Protein AF-A0A931SBB6-F1 (afdb_monomer)

Solvent-accessible surface area (backbone atoms only — not comparable to full-atom values): 2256 Å² total; per-residue (Å²): 130,96,31,65,78,37,80,45,79,44,76,45,40,83,77,61,35,48,54,49,52,51,52,42,41,76,52,38,25,47,71,45,78,49,63,94,126

Nearest PDB structures (foldseek):
  6pr2-assembly1_B  TM=8.926E-01  e=9.589E-02  Salmonella enterica subsp. enterica serovar Typhimurium
  2huu-assembly1_B  TM=9.214E-01  e=9.589E-02  Aedes aegypti
  6p7d-assembly1_A  TM=8.967E-01  e=1.183E-01  Salmonella enterica subsp. enterica serovar Typhimurium
  1pjt-assembly1_B  TM=8.824E-01  e=1.680E-0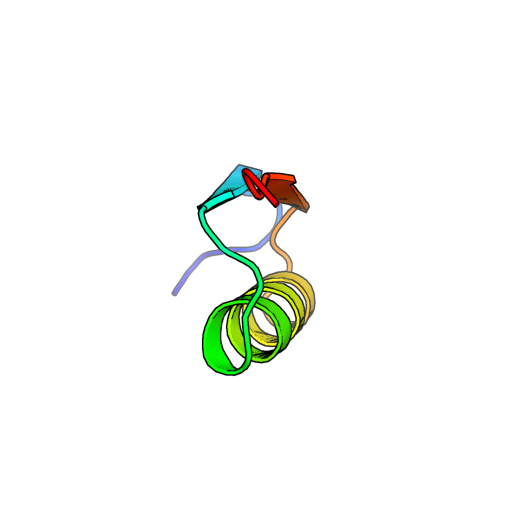1  Salmonella enterica subsp. enterica serovar Typhimurium
  1vjo-assembly1_A-2  TM=9.278E-01  e=3.894E-01  Nostoc sp. PCC 7120 = FACHB-418

Foldseek 3Di:
DQAAAAEDEQEACPPVSVVVQVVSVVSRHPYDYDYDD

Sequence (37 aa):
MELRGKKVMVLGLGRTGKETARFLVHQGAEVMVSDCR

Mean predicted aligned error: 2.21 Å

pLDDT: mean 96.36, std 4.68, range [77.69, 98.69]

Structure (mmCIF, N/CA/C/O backbone):
data_AF-A0A931SBB6-F1
#
_entry.id   AF-A0A931SBB6-F1
#
loop_
_atom_site.group_PDB
_atom_site.id
_atom_site.type_symbol
_atom_site.label_atom_id
_atom_site.label_alt_id
_atom_site.label_comp_id
_atom_site.label_asym_id
_atom_site.label_entity_id
_atom_site.label_seq_id
_atom_site.pdbx_PDB_ins_code
_atom_site.Cartn_x
_atom_site.Cartn_y
_atom_site.Cartn_z
_atom_site.occupancy
_atom_site.B_iso_or_equiv
_atom_site.auth_seq_id
_atom_site.auth_comp_id
_atom_site.auth_asym_id
_atom_site.auth_atom_id
_atom_site.pdbx_PDB_model_num
ATOM 1 N N . MET A 1 1 ? 6.929 3.438 13.273 1.00 78.00 1 MET A N 1
ATOM 2 C CA . MET A 1 1 ? 5.923 4.420 12.810 1.00 78.00 1 MET A CA 1
AT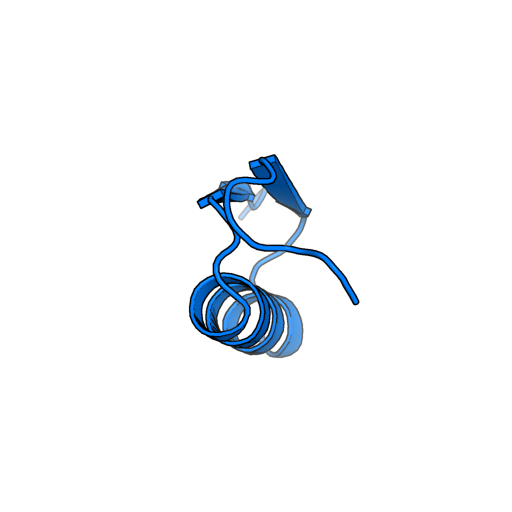OM 3 C C . MET A 1 1 ? 4.579 3.950 13.333 1.00 78.00 1 MET A C 1
ATOM 5 O O . MET A 1 1 ? 4.336 2.753 13.262 1.00 78.00 1 MET A O 1
ATOM 9 N N . GLU A 1 2 ? 3.707 4.838 13.799 1.00 94.50 2 GLU A N 1
ATOM 10 C CA . GLU A 1 2 ? 2.347 4.448 14.199 1.00 94.50 2 GLU A CA 1
ATOM 11 C C . GLU A 1 2 ? 1.444 4.386 12.960 1.00 94.50 2 GLU A C 1
ATOM 13 O O . GLU A 1 2 ? 0.888 5.403 12.555 1.00 94.50 2 GLU A O 1
ATOM 18 N N . LEU A 1 3 ? 1.350 3.224 12.303 1.00 97.56 3 LEU A N 1
ATOM 19 C CA . LEU A 1 3 ? 0.610 3.054 11.037 1.00 97.56 3 LEU A CA 1
ATOM 20 C C . LEU A 1 3 ? -0.701 2.272 11.174 1.00 97.56 3 LEU A C 1
ATOM 22 O O . LEU A 1 3 ? -1.506 2.268 10.244 1.00 97.56 3 LEU A O 1
ATOM 26 N N . ARG A 1 4 ? -0.948 1.652 12.333 1.00 98.12 4 ARG A N 1
ATOM 27 C CA . ARG A 1 4 ? -2.146 0.843 12.576 1.00 98.12 4 ARG A CA 1
ATOM 28 C C . ARG A 1 4 ? -3.425 1.659 12.375 1.00 98.12 4 ARG A C 1
ATOM 30 O O . ARG A 1 4 ? -3.612 2.687 13.020 1.00 98.12 4 ARG A O 1
ATOM 37 N N . GLY A 1 5 ? -4.296 1.190 11.482 1.00 97.75 5 GLY A N 1
ATOM 38 C CA . GLY A 1 5 ? -5.572 1.834 11.154 1.00 97.75 5 GLY A CA 1
ATOM 39 C C . GLY A 1 5 ? -5.442 3.146 10.373 1.00 97.75 5 GLY A C 1
ATOM 40 O O . GLY A 1 5 ? -6.439 3.831 10.157 1.00 97.75 5 GLY A O 1
ATOM 41 N N . LYS A 1 6 ? -4.231 3.537 9.949 1.00 98.50 6 LYS A N 1
ATOM 42 C CA . LYS A 1 6 ? -4.047 4.714 9.095 1.00 98.50 6 LYS A CA 1
ATOM 43 C C . LYS A 1 6 ? -4.260 4.342 7.636 1.00 98.50 6 LYS A C 1
ATOM 45 O O . LYS A 1 6 ? -3.748 3.328 7.169 1.00 98.50 6 LYS A O 1
ATOM 50 N N . LYS A 1 7 ? -4.958 5.211 6.908 1.00 98.50 7 LYS A N 1
ATOM 51 C CA . LYS A 1 7 ? -5.125 5.104 5.458 1.00 98.50 7 LYS A CA 1
ATOM 52 C C . LYS A 1 7 ? -3.895 5.664 4.755 1.00 98.50 7 LYS A C 1
ATOM 54 O O . LYS A 1 7 ? -3.503 6.799 5.024 1.00 98.50 7 LYS A O 1
ATOM 59 N N . VAL A 1 8 ? -3.290 4.876 3.870 1.00 98.31 8 VAL A N 1
ATOM 60 C CA . VAL A 1 8 ? -2.082 5.251 3.121 1.00 98.31 8 VAL A CA 1
ATOM 61 C C . VAL A 1 8 ? -2.281 4.950 1.641 1.00 98.31 8 VAL A C 1
ATOM 63 O O . VAL A 1 8 ? -2.740 3.869 1.282 1.00 98.31 8 VAL A O 1
ATOM 66 N N . MET A 1 9 ? -1.913 5.897 0.779 1.00 98.06 9 MET A N 1
ATOM 67 C CA . MET A 1 9 ? -1.957 5.730 -0.672 1.00 98.06 9 MET A CA 1
ATOM 68 C C . MET A 1 9 ? -0.549 5.534 -1.229 1.00 98.06 9 MET A C 1
ATOM 70 O O . MET A 1 9 ? 0.328 6.368 -1.012 1.00 98.06 9 MET A O 1
ATOM 74 N N . VAL A 1 10 ? -0.340 4.441 -1.959 1.00 98.25 10 VAL A N 1
ATOM 75 C CA . VAL A 1 10 ? 0.890 4.179 -2.713 1.00 98.25 10 VAL A CA 1
ATOM 76 C C . VAL A 1 10 ? 0.635 4.506 -4.180 1.00 98.25 10 VAL A C 1
ATOM 78 O O . VAL A 1 10 ? -0.270 3.945 -4.798 1.00 98.25 10 VAL A O 1
ATOM 81 N N . LEU A 1 11 ? 1.435 5.420 -4.726 1.00 97.88 11 LEU A N 1
ATOM 82 C CA . LEU A 1 11 ? 1.419 5.799 -6.136 1.00 97.88 11 LEU A CA 1
ATOM 83 C C . LEU A 1 11 ? 2.578 5.124 -6.867 1.00 97.88 11 LEU A C 1
ATOM 85 O O . LEU A 1 11 ? 3.740 5.363 -6.541 1.00 97.88 11 LEU A O 1
ATOM 89 N N . GLY A 1 12 ? 2.246 4.309 -7.865 1.00 96.19 12 GLY A N 1
ATOM 90 C CA . GLY A 1 12 ? 3.201 3.497 -8.610 1.00 96.19 12 GLY A CA 1
ATOM 91 C C . GLY A 1 12 ? 3.471 2.157 -7.925 1.00 96.19 12 GLY A C 1
ATOM 92 O O . GLY A 1 12 ? 3.919 2.105 -6.782 1.00 96.19 12 GLY A O 1
ATOM 93 N N . LEU A 1 13 ? 3.222 1.057 -8.635 1.00 93.75 13 LEU A N 1
ATOM 94 C CA . LEU A 1 13 ? 3.438 -0.317 -8.184 1.00 93.75 13 LEU A CA 1
ATOM 95 C C . LEU A 1 13 ? 4.860 -0.778 -8.480 1.00 93.75 13 LEU A C 1
ATOM 97 O O . LEU A 1 13 ? 5.581 -1.134 -7.553 1.00 93.75 13 LEU A O 1
ATOM 101 N N . GLY A 1 14 ? 5.276 -0.751 -9.750 1.00 94.19 14 GLY A N 1
ATOM 102 C CA . GLY A 1 14 ? 6.613 -1.160 -10.201 1.00 94.19 14 GLY A CA 1
ATOM 103 C C . GLY A 1 14 ? 7.236 -2.325 -9.408 1.00 94.19 14 GLY A C 1
ATOM 104 O O . GLY A 1 14 ? 6.563 -3.264 -8.984 1.00 94.19 14 GLY A O 1
ATOM 105 N N . ARG A 1 15 ? 8.553 -2.263 -9.184 1.00 94.38 15 ARG A N 1
ATOM 106 C CA . ARG A 1 15 ? 9.244 -3.196 -8.278 1.00 94.38 15 ARG A CA 1
ATOM 107 C C . ARG A 1 15 ? 9.100 -2.763 -6.818 1.00 94.38 15 ARG A C 1
ATOM 109 O O . ARG A 1 15 ? 8.761 -3.575 -5.967 1.00 94.38 15 ARG A O 1
ATOM 116 N N . THR A 1 16 ? 9.352 -1.486 -6.538 1.00 97.38 16 THR A N 1
ATOM 117 C CA . THR A 1 16 ? 9.408 -0.969 -5.165 1.00 97.38 16 THR A CA 1
ATOM 118 C C . THR A 1 16 ? 8.026 -0.752 -4.570 1.00 97.38 16 THR A C 1
ATOM 120 O O . THR A 1 16 ? 7.794 -1.173 -3.446 1.00 97.38 16 THR A O 1
ATOM 123 N N . GLY A 1 17 ? 7.086 -0.168 -5.314 1.00 97.38 17 GLY A N 1
ATOM 124 C CA . GLY A 1 17 ? 5.746 0.133 -4.804 1.00 97.38 17 GLY A CA 1
ATOM 125 C C . GLY A 1 17 ? 4.980 -1.101 -4.331 1.00 97.38 17 GLY A C 1
ATOM 126 O O . GLY A 1 17 ? 4.283 -1.044 -3.322 1.00 97.38 17 GLY A O 1
ATOM 127 N N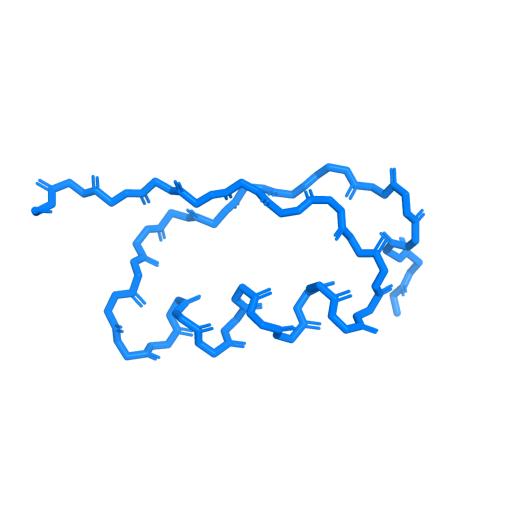 . LYS A 1 18 ? 5.182 -2.251 -4.982 1.00 97.38 18 LYS A N 1
A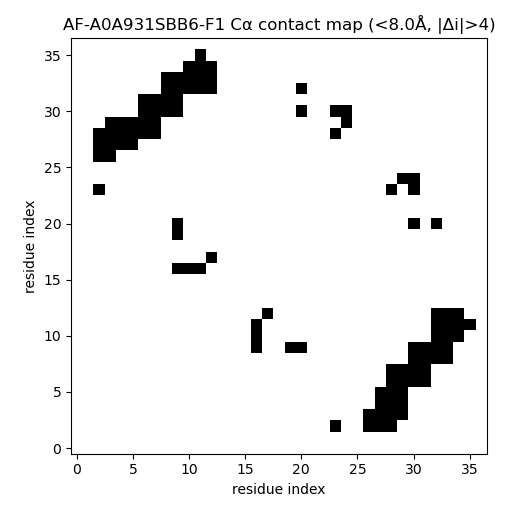TOM 128 C CA . LYS A 1 18 ? 4.633 -3.540 -4.550 1.00 97.38 18 LYS A CA 1
ATOM 129 C C . LYS A 1 18 ? 5.186 -3.982 -3.192 1.00 97.38 18 LYS A C 1
ATOM 131 O O . LYS A 1 18 ? 4.413 -4.374 -2.318 1.00 97.38 18 LYS A O 1
ATOM 1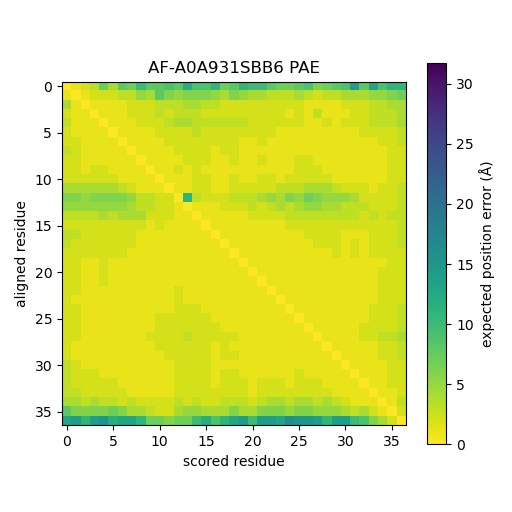36 N N . GLU A 1 19 ? 6.500 -3.898 -2.997 1.00 98.38 19 GLU A N 1
ATOM 137 C CA . GLU A 1 19 ? 7.126 -4.217 -1.707 1.00 98.38 19 GLU A CA 1
ATOM 138 C C . GLU A 1 19 ? 6.756 -3.184 -0.632 1.00 98.38 19 GLU A C 1
ATOM 140 O O . GLU A 1 19 ? 6.476 -3.553 0.506 1.00 98.38 19 GLU A O 1
ATOM 145 N N . THR A 1 20 ? 6.643 -1.904 -0.998 1.00 98.19 20 THR A N 1
ATOM 146 C CA . THR A 1 20 ? 6.190 -0.827 -0.109 1.00 98.19 20 THR A CA 1
ATOM 147 C C . THR A 1 20 ? 4.752 -1.045 0.352 1.00 98.19 20 THR A C 1
ATOM 149 O O . THR A 1 20 ? 4.487 -0.973 1.548 1.00 98.19 20 THR A O 1
ATOM 152 N N . ALA A 1 21 ? 3.826 -1.360 -0.556 1.00 98.25 21 ALA A N 1
ATOM 153 C CA . ALA A 1 21 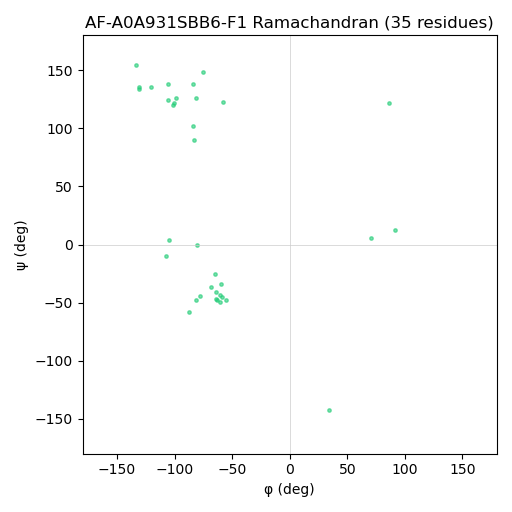? 2.436 -1.634 -0.205 1.00 98.25 21 ALA A CA 1
ATOM 154 C C . ALA A 1 21 ? 2.338 -2.811 0.776 1.00 98.25 21 ALA A C 1
ATOM 156 O O . ALA A 1 21 ? 1.673 -2.708 1.806 1.00 98.25 21 ALA A O 1
ATOM 157 N N . ARG A 1 22 ? 3.073 -3.900 0.512 1.00 98.25 22 ARG A N 1
ATOM 158 C CA . ARG A 1 22 ? 3.150 -5.050 1.425 1.00 98.25 22 ARG A CA 1
ATOM 159 C C . ARG A 1 22 ? 3.707 -4.657 2.781 1.00 98.25 22 ARG A C 1
ATOM 161 O O . ARG A 1 22 ? 3.102 -4.999 3.792 1.00 98.25 22 ARG A O 1
ATOM 168 N N . PHE A 1 23 ? 4.829 -3.946 2.812 1.00 98.44 23 PHE A N 1
ATOM 169 C CA . PHE A 1 23 ? 5.437 -3.479 4.051 1.00 98.44 23 PHE A CA 1
ATOM 170 C C . PHE A 1 23 ? 4.439 -2.663 4.885 1.00 98.44 23 PHE A C 1
ATOM 172 O O . PHE A 1 23 ? 4.247 -2.956 6.061 1.00 98.44 23 PHE A O 1
ATOM 179 N N . LEU A 1 24 ? 3.741 -1.705 4.270 1.00 98.44 24 LEU A N 1
A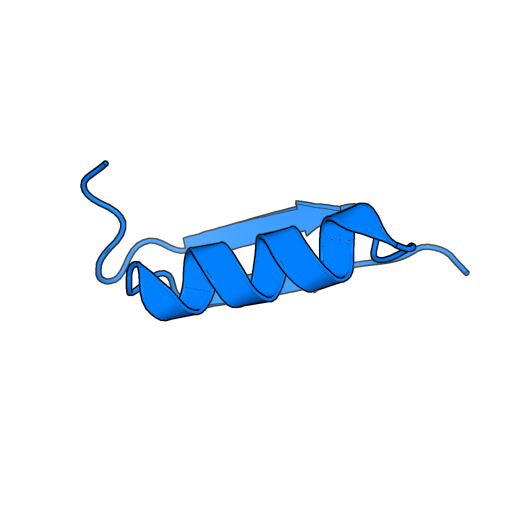TOM 180 C CA . LEU A 1 24 ? 2.773 -0.841 4.950 1.00 98.44 24 LEU A CA 1
ATOM 181 C C . LEU A 1 24 ? 1.572 -1.618 5.511 1.00 98.44 24 LEU A C 1
ATOM 183 O O . LEU A 1 24 ? 1.175 -1.371 6.650 1.00 98.44 24 LEU A O 1
ATOM 187 N N . VAL A 1 25 ? 1.046 -2.602 4.772 1.00 98.31 25 VAL A N 1
ATOM 188 C CA . VAL A 1 25 ? -0.001 -3.508 5.281 1.00 98.31 25 VAL A CA 1
ATOM 189 C C . VAL A 1 25 ? 0.493 -4.281 6.507 1.00 98.31 25 VAL A C 1
ATOM 191 O O . VAL A 1 25 ? -0.216 -4.353 7.508 1.00 98.31 25 VAL A O 1
ATOM 194 N N . HIS A 1 26 ? 1.727 -4.799 6.487 1.00 98.44 26 HIS A N 1
ATOM 195 C CA . HIS A 1 26 ? 2.305 -5.503 7.644 1.00 98.44 26 HIS A CA 1
ATOM 196 C C . HIS A 1 26 ? 2.502 -4.588 8.863 1.00 98.44 26 HIS A C 1
ATOM 198 O 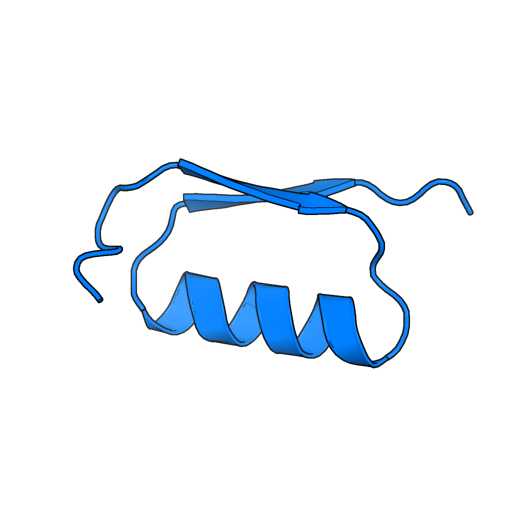O . HIS A 1 26 ? 2.475 -5.066 9.995 1.00 98.44 26 HIS A O 1
ATOM 204 N N . GLN A 1 27 ? 2.649 -3.276 8.660 1.00 98.50 27 GLN A N 1
ATOM 205 C CA . GLN A 1 27 ? 2.668 -2.286 9.744 1.00 98.50 27 GLN A CA 1
ATOM 206 C C . GLN A 1 27 ? 1.260 -1.910 10.255 1.00 98.50 27 GLN A C 1
ATOM 208 O O . GLN A 1 27 ? 1.129 -1.110 11.182 1.00 98.50 27 GLN A O 1
ATOM 213 N N . GLY A 1 28 ? 0.199 -2.489 9.683 1.00 98.25 28 GLY A N 1
ATOM 214 C CA . GLY A 1 28 ? -1.190 -2.285 10.091 1.00 98.25 28 GLY A CA 1
ATOM 215 C C . GLY A 1 28 ? -1.913 -1.147 9.369 1.00 98.25 28 GLY A C 1
ATOM 216 O O . GLY A 1 28 ? -2.987 -0.752 9.825 1.00 98.25 28 GLY A O 1
ATOM 217 N N . ALA A 1 29 ? -1.349 -0.611 8.285 1.00 98.69 29 ALA A N 1
ATOM 218 C CA . ALA A 1 29 ? -2.013 0.412 7.484 1.00 98.69 29 ALA A CA 1
ATOM 219 C C . ALA A 1 29 ? -3.134 -0.174 6.609 1.00 98.69 29 ALA A C 1
ATOM 221 O O . ALA A 1 29 ? -3.031 -1.287 6.091 1.00 98.69 29 ALA A O 1
ATOM 222 N N . GLU A 1 30 ? -4.165 0.631 6.368 1.00 98.62 30 GLU A N 1
ATOM 223 C CA . GLU A 1 30 ? -5.132 0.428 5.290 1.00 98.62 30 GLU A CA 1
ATOM 224 C C . GLU A 1 30 ? -4.546 1.023 4.006 1.00 98.62 30 GLU A C 1
ATOM 226 O O . GLU A 1 30 ? -4.509 2.243 3.828 1.00 98.62 30 GLU A O 1
ATOM 231 N N . VAL A 1 31 ? -4.027 0.168 3.125 1.00 98.56 31 VAL A N 1
ATOM 232 C CA . VAL A 1 31 ? -3.284 0.613 1.941 1.00 98.56 31 VAL A CA 1
ATOM 233 C C . VAL A 1 31 ? -4.173 0.613 0.703 1.00 98.56 31 VAL A C 1
ATOM 235 O O . VAL A 1 31 ? -4.743 -0.414 0.339 1.00 98.56 31 VAL A O 1
ATOM 238 N N . MET A 1 32 ? -4.227 1.753 0.017 1.00 98.44 32 MET A N 1
ATOM 239 C CA . MET A 1 32 ? -4.759 1.879 -1.338 1.00 98.44 32 MET A CA 1
ATOM 240 C C . MET A 1 32 ? -3.599 2.057 -2.313 1.00 98.44 32 MET A C 1
ATOM 242 O O . MET A 1 32 ? -2.658 2.798 -2.034 1.00 98.44 32 MET A O 1
ATOM 246 N N . VAL A 1 33 ? -3.656 1.389 -3.459 1.00 97.75 33 VAL A N 1
ATOM 247 C CA . VAL A 1 33 ? -2.615 1.492 -4.482 1.00 97.75 33 VAL A CA 1
ATOM 248 C C . VAL A 1 33 ? -3.228 1.996 -5.777 1.00 97.75 33 VAL A C 1
ATOM 250 O O . VAL A 1 33 ? -4.290 1.524 -6.173 1.00 97.75 33 VAL A O 1
ATOM 253 N N . SER A 1 34 ? -2.5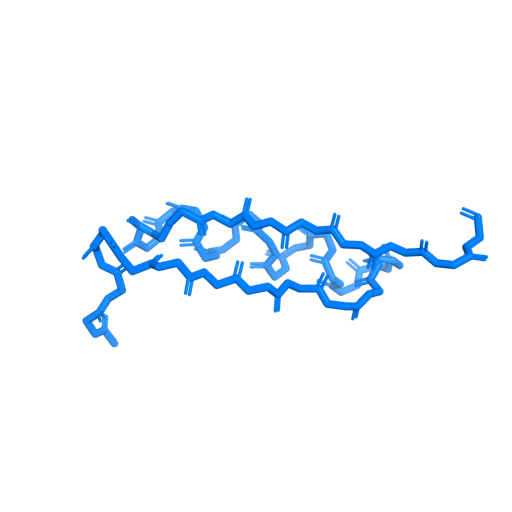57 2.945 -6.427 1.00 97.38 34 SER A N 1
ATOM 254 C CA . SER A 1 34 ? -2.906 3.422 -7.763 1.00 97.38 34 SER A CA 1
ATOM 255 C C . SER A 1 34 ? -1.661 3.432 -8.644 1.00 97.38 34 SER A C 1
ATOM 257 O O . SER A 1 34 ? -0.583 3.849 -8.214 1.00 97.38 34 SER A O 1
ATOM 259 N N . ASP A 1 35 ? -1.812 2.950 -9.868 1.00 95.88 35 ASP A N 1
ATOM 260 C CA . ASP A 1 35 ? -0.784 2.936 -10.904 1.00 95.88 35 ASP A CA 1
ATOM 261 C C . ASP A 1 35 ? -1.410 3.446 -12.211 1.00 95.88 35 ASP A C 1
ATOM 263 O O . ASP A 1 35 ? -2.630 3.410 -12.374 1.00 95.88 35 ASP A O 1
ATOM 267 N N . CYS A 1 36 ? -0.589 3.995 -13.102 1.00 92.69 36 CYS A N 1
ATOM 268 C CA . CYS A 1 36 ? -1.032 4.618 -14.349 1.00 92.69 36 CYS A CA 1
ATOM 269 C C . CYS A 1 36 ? -0.762 3.764 -15.595 1.00 92.69 36 CYS A C 1
ATOM 271 O O . CYS A 1 36 ? -0.998 4.243 -16.706 1.00 92.69 36 CYS A O 1
ATOM 273 N N . ARG A 1 37 ? -0.244 2.543 -15.427 1.00 77.69 37 ARG A N 1
ATOM 274 C CA . ARG A 1 37 ? 0.011 1.586 -16.506 1.00 77.69 37 ARG A CA 1
ATOM 275 C C . ARG A 1 37 ? -0.936 0.398 -16.491 1.00 77.69 37 ARG A C 1
ATOM 277 O O . ARG A 1 37 ? -1.328 -0.051 -15.394 1.00 77.69 37 ARG A O 1
#

Secondary structure (DSSP, 8-state):
---TT-EEEEE--TTHHHHHHHHHHHTT-EEEEE---

Radius of gyration: 9.61 Å; Cα contacts (8 Å, |Δi|>4): 52; chains: 1; bounding box: 15×11×31 Å